Protein AF-A0AAW5MW47-F1 (afdb_monomer)

Mean predicted aligned error: 6.71 Å

Sequence 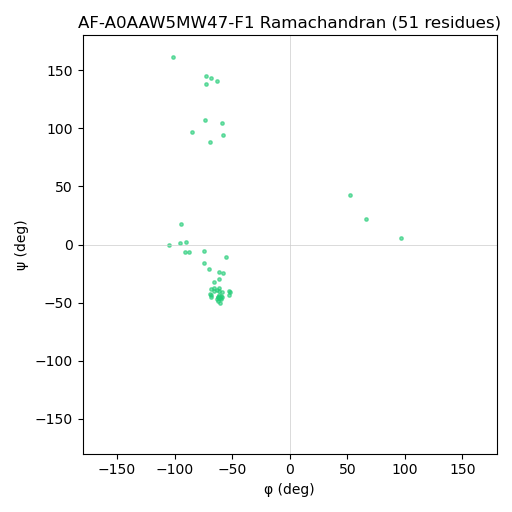(53 aa):
MNTTLTPADLDPRRQAMLLYFQGYRVARIAEMLGEKVATVHSWKKRDKWGAYG

Organism: NCBI:txid1499973

Secondary structure (DSSP, 8-state):
------GGGG-HHHHHHHHHHTT--HHHHHHHHT--HHHHHHHHHHTTTTTT-

InterPro domains:
  IPR009057 Homedomain-like superfamily [SSF46689] (7-46)
  IPR010332 Terminase, ATPase subunit, N-terminal domain [PF06056] (11-51)
  IPR036388 Winged helix-like DNA-binding domain superfamily [G3DSA:1.10.10.10] (3-46)

Solvent-accessible surface area (backbone atoms only — not comparable to full-atom values): 3344 Å² total; per-residue (Å²): 134,84,81,74,81,49,74,74,85,69,36,64,68,58,53,45,49,55,43,42,76,73,68,48,53,63,63,59,45,13,63,77,69,75,45,56,47,68,57,52,51,51,48,41,62,76,68,41,69,78,72,81,115

Structure (mmCIF, N/CA/C/O backbone):
data_AF-A0AAW5MW47-F1
#
_entry.id   AF-A0AAW5MW47-F1
#
loop_
_atom_site.group_PDB
_atom_site.id
_atom_site.type_symbol
_atom_site.label_atom_id
_atom_site.label_alt_id
_atom_site.label_comp_id
_atom_site.label_asym_id
_atom_site.label_entity_id
_atom_site.label_seq_id
_atom_site.pdbx_PDB_ins_code
_atom_site.Cartn_x
_atom_site.Cartn_y
_atom_site.Cartn_z
_atom_site.occupancy
_atom_site.B_iso_or_equiv
_atom_site.auth_seq_id
_atom_site.auth_comp_id
_atom_site.auth_asym_id
_atom_site.auth_atom_id
_atom_site.pdbx_PDB_model_num
ATOM 1 N N . MET A 1 1 ? 8.527 -27.432 18.533 1.00 41.69 1 MET A N 1
ATOM 2 C CA . MET A 1 1 ? 8.871 -26.380 17.554 1.00 41.69 1 MET A CA 1
ATOM 3 C C . MET A 1 1 ? 7.949 -25.200 17.807 1.00 41.69 1 MET A C 1
ATOM 5 O O . MET A 1 1 ? 6.810 -25.220 17.363 1.00 41.69 1 MET A O 1
ATOM 9 N N . ASN A 1 2 ? 8.378 -24.242 18.625 1.00 45.59 2 ASN A N 1
ATOM 10 C CA . ASN A 1 2 ? 7.568 -23.080 18.979 1.00 45.59 2 ASN A CA 1
ATOM 11 C C . ASN A 1 2 ? 7.759 -22.034 17.881 1.00 45.59 2 ASN A C 1
ATOM 13 O O . ASN A 1 2 ? 8.760 -21.324 17.878 1.00 45.59 2 ASN A O 1
ATOM 17 N N . THR A 1 3 ? 6.838 -21.989 16.920 1.00 53.62 3 THR A N 1
ATOM 18 C CA . THR A 1 3 ? 6.804 -20.937 15.903 1.00 53.62 3 THR A CA 1
ATOM 19 C C . THR A 1 3 ? 6.400 -19.643 16.594 1.00 53.62 3 THR A C 1
ATOM 21 O O . THR A 1 3 ? 5.218 -19.340 16.738 1.00 53.62 3 THR A O 1
ATOM 24 N N . THR A 1 4 ? 7.382 -18.912 17.112 1.00 51.94 4 THR A N 1
ATOM 25 C CA . THR A 1 4 ? 7.198 -17.544 17.583 1.00 51.94 4 THR A CA 1
ATOM 26 C C . THR A 1 4 ? 6.687 -16.753 16.384 1.00 51.94 4 THR A C 1
ATOM 28 O O . THR A 1 4 ? 7.456 -16.497 15.462 1.00 51.94 4 THR A O 1
ATOM 31 N N . LEU A 1 5 ? 5.388 -16.439 16.356 1.00 51.50 5 LEU A N 1
ATOM 32 C CA . LEU A 1 5 ? 4.799 -15.496 15.407 1.00 51.50 5 LEU A CA 1
ATOM 33 C C . LEU A 1 5 ? 5.540 -14.176 15.601 1.00 51.50 5 LEU A C 1
ATOM 35 O O . LEU A 1 5 ? 5.268 -13.413 16.529 1.00 51.50 5 LEU A O 1
ATOM 39 N N . THR A 1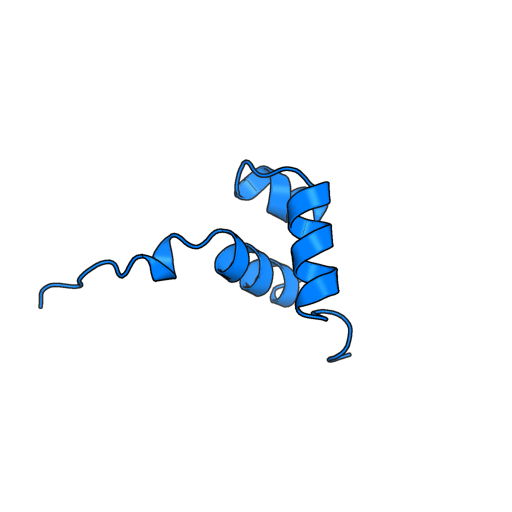 6 ? 6.575 -13.962 14.799 1.00 52.34 6 THR A N 1
ATOM 40 C CA . THR A 1 6 ? 7.313 -12.712 14.825 1.00 52.34 6 THR A CA 1
ATOM 41 C C . THR A 1 6 ? 6.346 -11.606 14.409 1.00 52.34 6 THR A C 1
ATOM 43 O O . THR A 1 6 ? 5.572 -11.811 13.479 1.00 52.34 6 THR A O 1
ATOM 46 N N . PRO A 1 7 ? 6.385 -10.408 15.014 1.00 54.84 7 PRO A N 1
ATOM 47 C CA . PRO A 1 7 ? 5.529 -9.283 14.611 1.00 54.84 7 PRO A CA 1
ATOM 48 C C . PRO A 1 7 ? 5.655 -8.900 13.118 1.00 54.84 7 PRO A C 1
ATOM 50 O O . PRO A 1 7 ? 4.832 -8.156 12.599 1.00 54.84 7 PRO A O 1
ATOM 53 N N . ALA A 1 8 ? 6.648 -9.450 12.410 1.00 52.16 8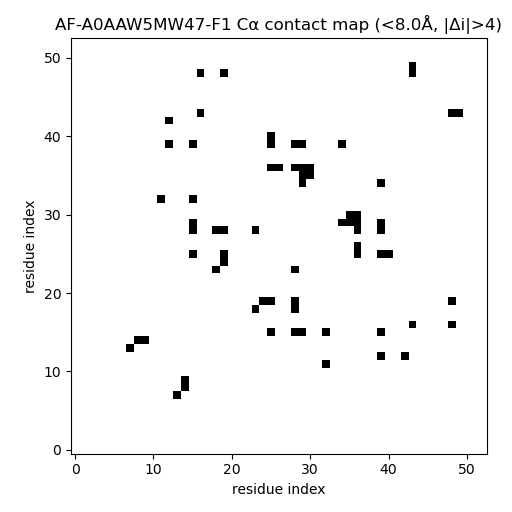 ALA A N 1
ATOM 54 C CA . ALA A 1 8 ? 6.774 -9.440 10.957 1.00 52.16 8 ALA A CA 1
ATOM 55 C C . ALA A 1 8 ? 5.628 -10.141 10.197 1.00 52.16 8 ALA A C 1
ATOM 57 O O . ALA A 1 8 ? 5.335 -9.721 9.079 1.00 52.16 8 ALA A O 1
ATOM 58 N N . ASP A 1 9 ? 4.985 -11.162 10.776 1.00 55.88 9 ASP A N 1
ATOM 59 C CA . ASP A 1 9 ? 3.829 -11.859 10.180 1.00 55.88 9 ASP A CA 1
ATOM 60 C C . ASP A 1 9 ? 2.542 -11.019 10.254 1.00 55.88 9 ASP A C 1
ATOM 62 O O . ASP A 1 9 ? 1.576 -11.279 9.537 1.00 55.88 9 ASP A O 1
ATOM 66 N N . LEU A 1 10 ? 2.550 -9.983 11.099 1.00 66.19 10 LEU A N 1
ATOM 67 C CA . LEU A 1 10 ? 1.441 -9.061 11.334 1.00 66.19 10 LEU A CA 1
ATOM 68 C C . LEU A 1 10 ? 1.650 -7.693 10.676 1.00 66.19 10 LEU A C 1
ATOM 70 O O . LEU A 1 10 ? 0.792 -6.834 10.839 1.00 66.19 10 LEU A O 1
ATOM 74 N N . ASP A 1 11 ? 2.771 -7.447 9.981 1.00 87.06 11 ASP A N 1
ATOM 75 C CA . ASP A 1 11 ? 3.012 -6.138 9.363 1.00 87.06 11 ASP A CA 1
ATOM 76 C C . ASP A 1 11 ? 2.119 -5.973 8.117 1.00 87.06 11 ASP A C 1
ATOM 78 O O . ASP A 1 11 ? 2.414 -6.570 7.065 1.00 87.06 11 ASP A O 1
ATOM 82 N N . PRO A 1 12 ? 1.062 -5.134 8.180 1.00 90.81 12 PRO A N 1
ATOM 83 C CA . PRO A 1 12 ? 0.135 -4.960 7.067 1.00 90.81 12 PRO A CA 1
ATOM 84 C C . PRO A 1 12 ? 0.848 -4.419 5.823 1.00 90.81 12 PRO A C 1
ATOM 86 O O . PRO A 1 12 ? 0.420 -4.676 4.699 1.00 90.81 12 PRO A O 1
ATOM 89 N N . ARG A 1 13 ? 1.988 -3.732 5.980 1.00 92.62 13 ARG A N 1
ATOM 90 C CA . ARG A 1 13 ? 2.777 -3.232 4.852 1.00 92.62 13 ARG A CA 1
ATOM 91 C C . ARG A 1 13 ? 3.439 -4.352 4.059 1.00 92.62 13 ARG A C 1
ATOM 93 O O . ARG A 1 13 ? 3.433 -4.307 2.828 1.00 92.62 13 ARG A O 1
ATOM 100 N N . ARG A 1 14 ? 4.002 -5.358 4.737 1.00 91.38 14 ARG A N 1
ATOM 101 C CA . ARG A 1 14 ? 4.605 -6.525 4.072 1.00 91.38 14 ARG A CA 1
ATOM 102 C C . ARG A 1 14 ? 3.541 -7.381 3.404 1.00 91.38 14 ARG A C 1
ATOM 104 O O . ARG A 1 14 ? 3.722 -7.764 2.251 1.00 91.38 14 ARG A O 1
ATOM 111 N N . GLN A 1 15 ? 2.419 -7.617 4.083 1.00 93.06 15 GLN A N 1
ATOM 112 C CA . GLN A 1 15 ? 1.286 -8.329 3.491 1.00 93.06 15 GLN A CA 1
ATOM 113 C C . GLN A 1 15 ? 0.765 -7.601 2.246 1.00 93.06 15 GLN A C 1
ATOM 115 O O . GLN A 1 15 ? 0.592 -8.221 1.198 1.00 93.06 15 GLN A O 1
ATOM 120 N N . ALA A 1 16 ? 0.611 -6.275 2.314 1.00 94.75 16 ALA A N 1
ATOM 121 C CA . ALA A 1 16 ? 0.211 -5.467 1.168 1.00 94.75 16 ALA A CA 1
ATOM 122 C C . ALA A 1 16 ? 1.186 -5.586 -0.012 1.00 94.75 16 ALA A C 1
ATOM 124 O O . ALA A 1 16 ? 0.749 -5.687 -1.158 1.00 94.75 16 ALA A O 1
ATOM 125 N N . MET A 1 17 ? 2.494 -5.605 0.259 1.00 93.06 17 MET A N 1
ATOM 126 C CA . MET A 1 17 ? 3.522 -5.768 -0.768 1.00 93.06 17 MET A CA 1
ATOM 127 C C . MET A 1 17 ? 3.413 -7.128 -1.468 1.00 93.06 17 MET A C 1
ATOM 129 O O . MET A 1 17 ? 3.422 -7.188 -2.696 1.00 93.06 17 MET A O 1
ATOM 133 N N . LEU A 1 18 ? 3.269 -8.213 -0.700 1.00 92.75 18 LEU A N 1
ATOM 134 C CA . LEU A 1 18 ? 3.115 -9.565 -1.245 1.00 92.75 18 LEU A CA 1
ATOM 135 C C . LEU A 1 18 ? 1.867 -9.674 -2.126 1.00 92.75 18 LEU A C 1
ATOM 137 O O . LEU A 1 18 ? 1.945 -10.176 -3.245 1.00 92.75 18 LEU A O 1
ATOM 141 N N . LEU A 1 19 ? 0.736 -9.141 -1.659 1.00 93.62 19 LEU A N 1
ATOM 142 C CA . LEU A 1 19 ? -0.510 -9.121 -2.425 1.00 93.62 19 LEU A CA 1
ATOM 143 C C . LEU A 1 19 ? -0.373 -8.285 -3.708 1.00 93.62 19 LEU A C 1
ATOM 145 O O . LEU A 1 19 ? -0.870 -8.677 -4.762 1.00 93.62 19 LEU A O 1
ATOM 149 N N . TYR A 1 20 ? 0.336 -7.156 -3.663 1.00 94.38 20 TYR A N 1
ATOM 150 C CA . TYR A 1 20 ? 0.585 -6.353 -4.861 1.00 94.38 20 TYR A CA 1
ATOM 151 C C . TYR A 1 20 ? 1.387 -7.133 -5.911 1.00 94.38 20 TYR A C 1
ATOM 153 O O . TYR A 1 20 ? 1.008 -7.145 -7.081 1.00 94.38 20 TYR A O 1
ATOM 161 N N . PHE A 1 21 ? 2.445 -7.838 -5.500 1.00 91.19 21 PHE A N 1
ATOM 162 C CA . PHE A 1 21 ? 3.245 -8.672 -6.405 1.00 91.19 21 PHE A CA 1
ATOM 163 C C . PHE A 1 21 ? 2.513 -9.931 -6.896 1.00 91.19 21 PHE A C 1
ATOM 165 O O . PHE A 1 21 ? 2.840 -10.440 -7.963 1.00 91.19 21 PHE A O 1
ATOM 172 N N . GLN A 1 22 ? 1.480 -10.393 -6.188 1.00 93.81 22 GLN A N 1
ATOM 173 C CA . GLN A 1 22 ? 0.543 -11.412 -6.684 1.00 93.81 22 GLN A CA 1
ATOM 174 C C . GLN A 1 22 ? -0.444 -10.871 -7.740 1.00 93.81 22 GLN A C 1
ATOM 176 O O . GLN A 1 22 ? -1.219 -11.642 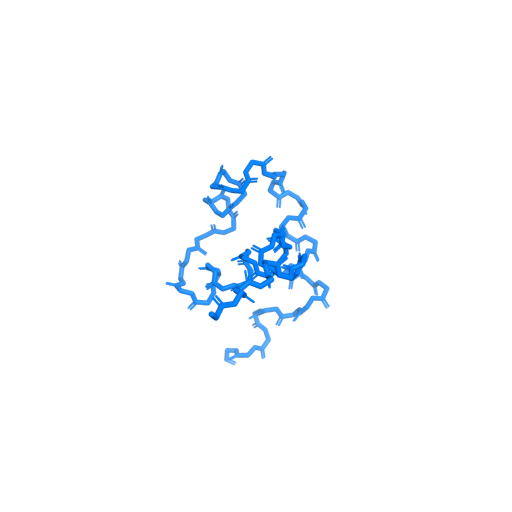-8.300 1.00 93.81 22 GLN A O 1
ATOM 181 N N . GLY A 1 23 ? -0.437 -9.560 -8.020 1.00 93.88 23 GLY A N 1
ATOM 182 C CA . GLY A 1 23 ? -1.289 -8.918 -9.027 1.00 93.88 23 GLY A CA 1
ATOM 183 C C . GLY A 1 23 ? -2.572 -8.290 -8.475 1.00 93.88 23 GLY A C 1
ATOM 184 O O . GLY A 1 23 ? -3.392 -7.787 -9.249 1.00 93.88 23 GLY A O 1
ATOM 185 N N . TYR A 1 24 ? -2.770 -8.269 -7.152 1.00 94.94 24 TYR A N 1
ATOM 186 C CA . TYR A 1 24 ? -3.926 -7.594 -6.565 1.00 94.94 24 TYR A CA 1
ATOM 187 C C . TYR A 1 24 ? -3.832 -6.072 -6.730 1.00 94.94 24 TYR A C 1
ATOM 189 O O . TYR A 1 24 ? -2.778 -5.448 -6.592 1.00 94.94 24 TYR A O 1
ATOM 197 N N . ARG A 1 25 ? -4.984 -5.436 -6.973 1.00 95.12 25 ARG A N 1
ATOM 198 C CA . ARG A 1 25 ? -5.086 -3.970 -7.007 1.00 95.12 25 ARG A CA 1
ATOM 199 C C . ARG A 1 25 ? -4.983 -3.390 -5.597 1.00 95.12 25 ARG A C 1
ATOM 201 O O . ARG A 1 25 ? -5.560 -3.930 -4.659 1.00 95.12 25 ARG A O 1
ATOM 208 N N . VAL A 1 26 ? -4.358 -2.217 -5.474 1.00 94.38 26 VAL A N 1
ATOM 209 C CA . VAL A 1 26 ? -4.167 -1.499 -4.196 1.00 94.38 26 VAL A CA 1
ATOM 210 C C . VAL A 1 26 ? -5.475 -1.300 -3.416 1.00 94.38 26 VAL A C 1
ATOM 212 O O . VAL A 1 26 ? -5.487 -1.492 -2.205 1.00 94.38 26 VAL A O 1
ATOM 215 N N . ALA A 1 27 ? -6.583 -0.984 -4.096 1.00 95.94 27 ALA A N 1
ATOM 216 C CA . ALA A 1 27 ? -7.891 -0.845 -3.450 1.00 95.94 27 ALA A CA 1
ATOM 217 C C . ALA A 1 27 ? -8.360 -2.152 -2.784 1.00 95.94 27 ALA A C 1
ATOM 219 O O . ALA A 1 27 ? -8.787 -2.140 -1.636 1.00 95.94 27 ALA A O 1
ATOM 220 N N . ARG A 1 28 ? -8.186 -3.292 -3.468 1.00 96.31 28 ARG A N 1
ATOM 221 C CA . ARG A 1 28 ? -8.554 -4.609 -2.936 1.00 96.31 28 ARG A CA 1
ATOM 222 C C . ARG A 1 28 ? -7.665 -5.019 -1.766 1.00 96.31 28 ARG A C 1
ATOM 224 O O . ARG A 1 28 ? -8.140 -5.606 -0.805 1.00 96.31 28 ARG A O 1
ATOM 231 N N . ILE A 1 29 ? -6.378 -4.696 -1.842 1.00 95.94 29 ILE A N 1
ATOM 232 C CA . ILE A 1 29 ? -5.417 -4.938 -0.759 1.00 95.94 29 ILE A CA 1
ATOM 233 C C . ILE A 1 29 ? -5.821 -4.170 0.498 1.00 95.94 29 ILE A C 1
ATOM 235 O O . ILE A 1 29 ? -5.843 -4.741 1.581 1.00 95.94 29 ILE A O 1
ATOM 239 N N . ALA A 1 30 ? -6.183 -2.897 0.344 1.00 96.25 30 ALA A N 1
ATOM 240 C CA . ALA A 1 30 ? -6.643 -2.064 1.444 1.00 96.25 30 ALA A CA 1
ATOM 241 C C . ALA A 1 30 ? -7.897 -2.649 2.122 1.00 96.25 30 ALA A C 1
ATOM 243 O O . ALA A 1 30 ? -7.922 -2.765 3.342 1.00 96.25 30 ALA A O 1
ATOM 244 N N . GLU A 1 31 ? -8.879 -3.115 1.341 1.00 95.88 31 GLU A N 1
ATOM 245 C CA . GLU A 1 31 ? -10.063 -3.812 1.869 1.00 95.88 31 GLU A CA 1
ATOM 246 C C . GLU A 1 31 ? -9.703 -5.084 2.649 1.00 95.88 31 GLU A C 1
ATOM 248 O O . GLU A 1 31 ? -10.212 -5.291 3.747 1.00 95.88 31 GLU A O 1
ATOM 253 N N . MET A 1 32 ? -8.820 -5.931 2.105 1.00 93.62 32 MET A N 1
ATOM 254 C CA . MET A 1 32 ? -8.425 -7.196 2.744 1.00 93.62 32 MET A CA 1
ATOM 255 C C . MET A 1 32 ? -7.660 -6.985 4.053 1.00 93.62 32 MET A C 1
ATOM 257 O O . MET A 1 32 ? -7.767 -7.805 4.958 1.00 93.62 32 MET A O 1
ATOM 261 N N . LEU A 1 33 ? -6.896 -5.896 4.148 1.00 91.94 33 LEU A N 1
ATOM 262 C CA . LEU A 1 33 ? -6.117 -5.553 5.337 1.00 91.94 33 LEU A CA 1
ATOM 263 C C . LEU A 1 33 ? -6.881 -4.663 6.328 1.00 91.94 33 LEU A C 1
ATOM 265 O O . LEU A 1 33 ? -6.367 -4.392 7.407 1.00 91.94 33 LEU A O 1
ATOM 269 N N . GLY A 1 34 ? -8.081 -4.186 5.977 1.00 93.75 34 GLY A N 1
ATOM 270 C CA . GLY A 1 34 ? -8.815 -3.206 6.786 1.00 93.75 34 GLY A CA 1
ATOM 271 C C . GLY A 1 34 ? -8.123 -1.839 6.863 1.00 93.75 34 GLY A C 1
ATOM 272 O O . GLY A 1 34 ? -8.367 -1.066 7.786 1.00 93.75 34 GLY A O 1
ATOM 273 N N . GLU A 1 35 ? -7.254 -1.539 5.899 1.00 94.75 35 GLU A N 1
ATOM 274 C CA . GLU A 1 35 ? -6.456 -0.319 5.848 1.00 94.75 35 GLU A CA 1
ATOM 275 C C . GLU A 1 35 ? -7.035 0.706 4.876 1.00 94.75 35 GLU A C 1
ATOM 277 O O . GLU A 1 35 ? -7.804 0.398 3.964 1.00 94.75 35 GLU A O 1
ATOM 282 N N . LYS A 1 36 ? -6.635 1.970 5.027 1.00 96.19 36 LYS A N 1
ATOM 283 C CA . LYS A 1 36 ? -7.029 3.001 4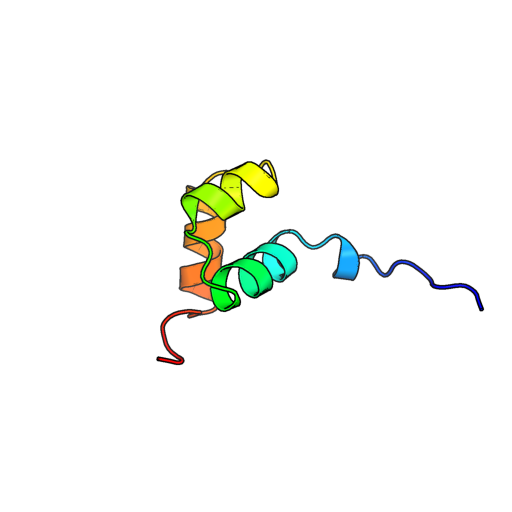.058 1.00 96.19 36 LYS A CA 1
ATOM 284 C C . LYS A 1 36 ? -6.265 2.801 2.751 1.00 96.19 36 LYS A C 1
ATOM 286 O O . LYS A 1 36 ? -5.045 2.651 2.741 1.00 96.19 36 LYS A O 1
ATOM 291 N N . VAL A 1 37 ? -6.962 2.947 1.625 1.00 95.94 37 VAL A N 1
ATOM 292 C CA . VAL A 1 37 ? -6.366 2.903 0.276 1.00 95.94 37 VAL A CA 1
ATOM 293 C C . VAL A 1 37 ? -5.176 3.869 0.155 1.00 95.94 37 VAL A C 1
ATOM 295 O O . VAL A 1 37 ? -4.129 3.511 -0.384 1.00 95.94 37 VAL A O 1
ATOM 298 N N . ALA A 1 38 ? -5.292 5.070 0.735 1.00 96.25 38 ALA A N 1
ATOM 299 C CA . ALA A 1 38 ? -4.216 6.062 0.779 1.00 96.25 38 ALA A CA 1
ATOM 300 C C . ALA A 1 38 ? -2.960 5.570 1.527 1.00 96.25 38 ALA A C 1
ATOM 302 O O . ALA A 1 38 ? -1.842 5.854 1.093 1.00 96.25 38 ALA A O 1
ATOM 303 N N . THR A 1 39 ? -3.128 4.801 2.609 1.00 96.06 39 THR A N 1
ATOM 304 C CA . THR A 1 39 ? -2.023 4.198 3.368 1.00 96.06 39 THR A CA 1
ATOM 305 C C . THR A 1 39 ? -1.242 3.225 2.485 1.00 96.06 39 THR A C 1
ATOM 307 O O . THR A 1 39 ? -0.025 3.355 2.345 1.00 96.06 39 THR A O 1
ATOM 310 N N . VAL A 1 40 ? -1.943 2.323 1.789 1.00 95.62 40 VAL A N 1
ATOM 311 C CA . VAL A 1 40 ? -1.309 1.345 0.891 1.00 95.62 40 VAL A CA 1
ATOM 312 C C . VAL A 1 40 ? -0.642 2.030 -0.310 1.00 9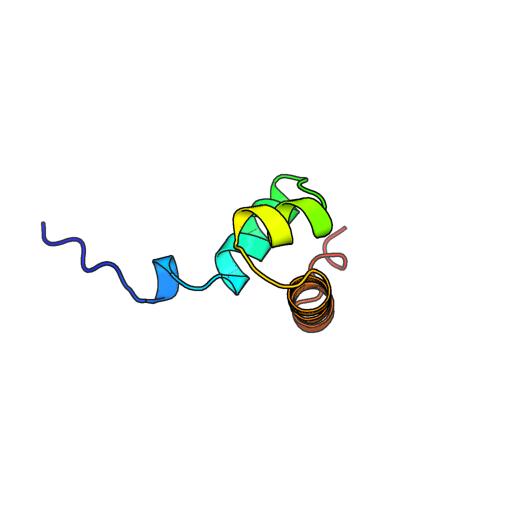5.62 40 VAL A C 1
ATOM 314 O O . VAL A 1 40 ? 0.463 1.655 -0.705 1.00 95.62 40 VAL A O 1
ATOM 317 N N . HIS A 1 41 ? -1.239 3.095 -0.859 1.00 95.19 41 HIS A N 1
ATOM 318 C CA . HIS A 1 41 ? -0.589 3.920 -1.887 1.00 95.19 41 HIS A CA 1
ATOM 319 C C . HIS A 1 41 ? 0.699 4.588 -1.389 1.00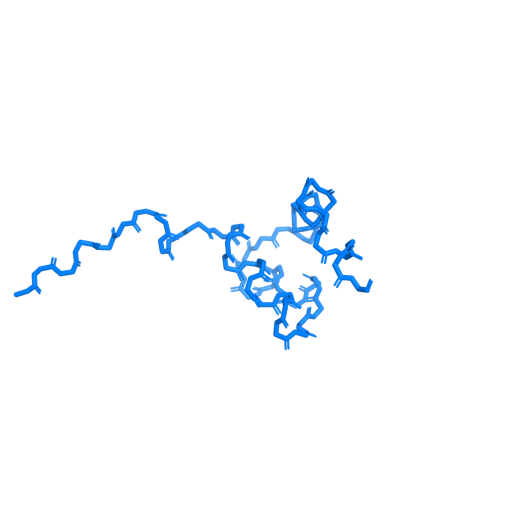 95.19 41 HIS A C 1
ATOM 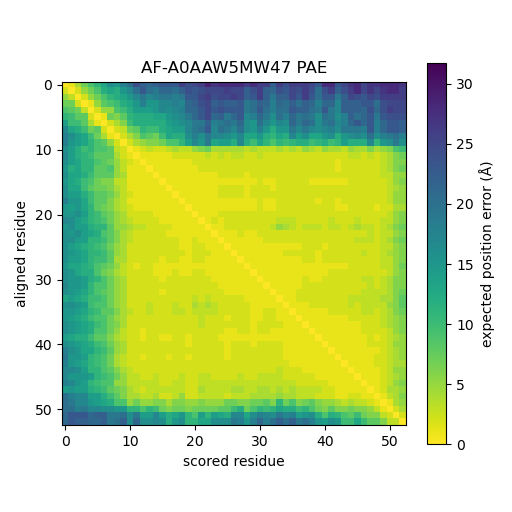321 O O . HIS A 1 41 ? 1.680 4.652 -2.136 1.00 95.19 41 HIS A O 1
ATOM 327 N N . SER A 1 42 ? 0.714 5.070 -0.144 1.00 96.19 42 SER A N 1
ATOM 328 C CA . SER A 1 42 ? 1.905 5.653 0.480 1.00 96.19 42 SER A CA 1
ATOM 329 C C . SER A 1 42 ? 3.028 4.621 0.601 1.00 96.19 42 SER A C 1
ATOM 331 O O . SER A 1 42 ? 4.160 4.900 0.201 1.00 96.19 42 SER A O 1
ATOM 333 N N . TRP A 1 43 ? 2.715 3.399 1.044 1.00 95.44 43 TRP A N 1
ATOM 334 C CA . TRP A 1 43 ? 3.677 2.292 1.094 1.00 95.44 43 TRP A CA 1
ATOM 335 C C . TRP A 1 43 ? 4.219 1.939 -0.287 1.00 95.44 43 TRP A C 1
ATOM 337 O O . TRP A 1 43 ? 5.431 1.967 -0.485 1.00 95.44 43 TRP A O 1
ATOM 347 N N . LYS A 1 44 ? 3.333 1.741 -1.272 1.00 93.94 44 LYS A N 1
ATOM 348 C CA . LYS A 1 44 ? 3.714 1.485 -2.668 1.00 93.94 44 LYS A CA 1
ATOM 349 C C . LYS A 1 44 ? 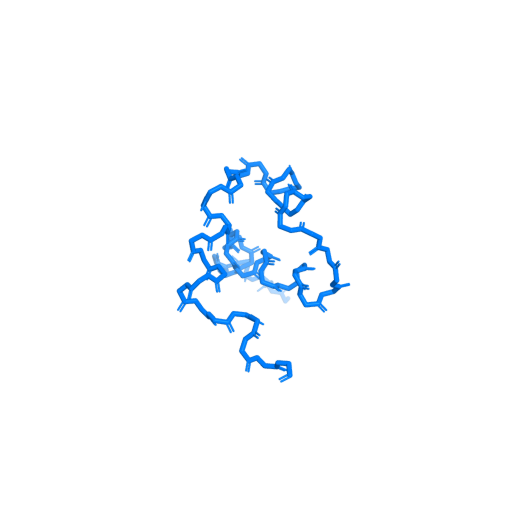4.671 2.544 -3.214 1.00 93.94 44 LYS A C 1
ATOM 351 O O . LYS A 1 44 ? 5.627 2.206 -3.910 1.00 93.94 44 LYS A O 1
ATOM 356 N N . LYS A 1 45 ? 4.412 3.827 -2.928 1.00 93.75 45 LYS A N 1
ATOM 357 C CA . LYS A 1 45 ? 5.263 4.946 -3.360 1.00 93.75 45 LYS A CA 1
ATOM 358 C C . LYS A 1 45 ? 6.614 4.931 -2.644 1.00 93.75 45 LYS A C 1
ATOM 360 O O . LYS A 1 45 ? 7.639 5.111 -3.294 1.00 93.75 45 LYS A O 1
ATOM 365 N N . ARG A 1 46 ? 6.615 4.721 -1.325 1.00 92.81 46 ARG A N 1
ATOM 366 C CA . ARG A 1 46 ? 7.821 4.730 -0.485 1.00 92.81 46 ARG A CA 1
ATOM 367 C C . ARG A 1 46 ? 8.766 3.576 -0.817 1.00 92.81 46 ARG A C 1
ATOM 369 O O . ARG A 1 46 ? 9.969 3.791 -0.895 1.00 92.81 46 ARG A O 1
ATOM 376 N N . ASP A 1 47 ? 8.205 2.400 -1.069 1.00 91.06 47 ASP A N 1
ATOM 377 C CA . ASP A 1 47 ? 8.942 1.164 -1.361 1.00 91.06 47 ASP A CA 1
ATOM 378 C C . ASP A 1 47 ? 9.108 0.899 -2.855 1.00 91.06 47 ASP A C 1
ATOM 380 O O . ASP A 1 47 ? 9.683 -0.111 -3.249 1.00 91.06 47 ASP A O 1
ATOM 384 N N . LYS A 1 48 ? 8.598 1.804 -3.698 1.00 91.75 48 LYS A N 1
ATOM 385 C CA . LYS A 1 48 ? 8.752 1.760 -5.153 1.00 91.75 48 LYS A CA 1
ATOM 386 C C . LYS A 1 48 ? 8.343 0.410 -5.760 1.00 91.75 48 LYS A C 1
ATOM 388 O O . LYS A 1 48 ? 8.996 -0.068 -6.680 1.00 91.75 48 LYS A O 1
ATOM 393 N N . TRP A 1 49 ? 7.232 -0.190 -5.314 1.00 89.56 49 TRP A N 1
ATOM 394 C CA . TRP A 1 49 ? 6.822 -1.530 -5.782 1.00 89.56 49 TRP A CA 1
ATOM 395 C C . TRP A 1 49 ? 6.627 -1.624 -7.306 1.00 89.56 49 TRP A C 1
ATOM 397 O O . TRP A 1 49 ? 6.738 -2.699 -7.876 1.00 89.56 49 TRP A O 1
ATOM 407 N N . GLY A 1 50 ? 6.337 -0.502 -7.976 1.00 82.44 50 GLY A N 1
ATOM 408 C CA . GLY A 1 50 ? 6.197 -0.429 -9.437 1.00 82.44 50 GLY A CA 1
ATOM 409 C C . GLY A 1 50 ? 7.482 -0.113 -10.209 1.00 82.44 50 GLY A C 1
ATOM 410 O O . GLY A 1 50 ? 7.401 0.055 -11.416 1.00 82.44 50 GLY A O 1
ATOM 411 N N . ALA A 1 51 ? 8.632 0.028 -9.542 1.00 78.12 51 ALA A N 1
ATOM 412 C CA . ALA A 1 51 ? 9.916 0.302 -10.198 1.00 78.12 51 ALA A CA 1
ATOM 413 C C . ALA A 1 51 ? 10.660 -0.972 -10.636 1.00 78.12 51 ALA A C 1
ATOM 415 O O . ALA A 1 51 ? 11.695 -0.869 -11.281 1.00 78.12 51 ALA A O 1
ATOM 416 N N . TYR A 1 52 ? 10.146 -2.151 -10.277 1.00 61.09 52 TYR A N 1
ATOM 417 C CA . TYR A 1 52 ? 10.700 -3.459 -10.650 1.00 61.09 52 TYR A CA 1
ATOM 418 C C . TYR A 1 52 ? 10.041 -4.056 -11.908 1.00 61.09 52 TYR A C 1
ATOM 420 O O . TYR A 1 52 ? 10.103 -5.267 -12.105 1.00 61.09 52 TYR A O 1
ATOM 428 N N . GLY A 1 53 ? 9.350 -3.226 -12.696 1.00 54.81 53 GLY A N 1
ATOM 429 C CA . GLY A 1 53 ? 8.724 -3.615 -13.963 1.00 54.81 53 GLY A CA 1
ATOM 430 C C . GLY A 1 53 ? 9.673 -3.494 -15.142 1.00 54.81 53 GLY A C 1
ATOM 431 O O . GLY A 1 53 ? 10.552 -2.605 -15.087 1.00 54.81 53 GLY A O 1
#

pLDDT: mean 84.21, std 17.17, range [41.69, 96.31]

Nearest PDB structures (foldseek):
  2r0q-assembly1_F  TM=8.348E-01  e=6.488E-01  Staphylococcus aureus
  3clo-assembly1_B  TM=7.716E-01  e=5.022E-01  Bacteroides thetaiotaomicron VPI-5482
  1fse-assembly1_A  TM=8.498E-01  e=1.155E+00  Bacillus subtilis
  4zms-assembly1_B  TM=7.663E-01  e=1.590E+00  Streptococcus pneumoniae R6
  5z4y-assembly1_B  TM=6.202E-01  e=2.830E+00  unclassified

Radius of gyration: 12.13 Å; Cα contacts (8 Å, |Δi|>4): 35; chains: 1; bounding box: 21×32×33 Å

Foldseek 3Di:
DDPPPDCVVVPLLVVLLVCVVVVDDLVVSCVVNVHDSVVNVVSCVVVVSVVVD